Protein AF-A0A7X5R6T4-F1 (afdb_monomer_lite)

Radius of gyration: 23.99 Å; chains: 1; bounding box: 65×30×54 Å

pLDDT: mean 89.31, std 14.09, range [37.09, 98.62]

Secondary structure (DSSP, 8-state):
-PPPPPPPPHHHHHHHHHTTHHHHHHHHHHT--HHHHHHHHHHHHHHHHHHHHH-GGGGGS-HHHHHHHHHHHHHHHHHHHHHTSPPP--TTSBPTTSSS-BGGGG--GGGGGG-TTTGGGG--

Sequence (124 aa):
MGSVLKPLSPAEKNLAEKNYYIVERFLLKKRLSFDEWFDVVIFRYLLTVQRWFKEPKLYKYEFSTIAWQAMRSAVGNEIRKQERRIKTVSLDEAIPNTEGLLLGDTITENNLNYIPYIQEAVQK

Structure (mmCIF, N/CA/C/O backbone):
data_AF-A0A7X5R6T4-F1
#
_entry.id   AF-A0A7X5R6T4-F1
#
loop_
_atom_site.group_PDB
_atom_site.id
_atom_site.type_symbol
_atom_site.label_atom_id
_atom_site.label_alt_id
_atom_site.label_comp_id
_atom_site.label_asym_id
_atom_site.label_entity_id
_atom_site.label_seq_id
_atom_site.pdbx_PDB_ins_code
_atom_site.Cartn_x
_atom_site.Cartn_y
_atom_site.Cartn_z
_atom_site.occupancy
_atom_site.B_iso_or_equiv
_atom_site.auth_seq_id
_atom_site.auth_comp_id
_atom_site.auth_asym_id
_atom_site.auth_atom_id
_atom_site.pdbx_PDB_model_num
ATOM 1 N N . MET A 1 1 ? -7.115 10.848 -9.864 1.00 37.09 1 MET A N 1
ATOM 2 C CA . MET A 1 1 ? -7.820 9.663 -10.400 1.00 37.09 1 MET A CA 1
ATOM 3 C C . MET A 1 1 ? -7.106 8.411 -9.918 1.00 37.09 1 MET A C 1
ATOM 5 O O . MET A 1 1 ? -5.903 8.306 -10.123 1.00 37.09 1 MET A O 1
ATOM 9 N N . GLY A 1 2 ? -7.797 7.519 -9.204 1.00 57.72 2 GLY A N 1
ATOM 10 C CA . GLY A 1 2 ? -7.210 6.258 -8.747 1.00 57.72 2 GLY A CA 1
ATOM 11 C C . GLY A 1 2 ? -6.937 5.351 -9.942 1.00 57.72 2 GLY A C 1
ATOM 12 O O . GLY A 1 2 ? -7.859 5.004 -10.671 1.00 57.72 2 GLY A O 1
ATOM 13 N N . SER A 1 3 ? -5.674 5.002 -10.182 1.00 70.06 3 SER A N 1
ATOM 14 C CA . SER A 1 3 ? -5.327 3.988 -11.175 1.00 70.06 3 SER A CA 1
ATOM 15 C C . SER A 1 3 ? -5.887 2.643 -10.714 1.00 70.06 3 SER A C 1
ATOM 17 O O . SER A 1 3 ? -5.502 2.164 -9.647 1.00 70.06 3 SER A O 1
ATOM 19 N N . VAL A 1 4 ? -6.778 2.046 -11.502 1.00 86.56 4 VAL A N 1
ATOM 20 C CA . VAL A 1 4 ? -7.293 0.693 -11.257 1.00 86.56 4 VAL A CA 1
ATOM 21 C C . VAL A 1 4 ? -6.193 -0.319 -11.576 1.00 86.56 4 VAL A C 1
ATOM 23 O O . VAL A 1 4 ? -5.543 -0.213 -12.622 1.00 86.56 4 VAL A O 1
ATOM 26 N N . LEU A 1 5 ? -5.974 -1.279 -10.675 1.00 91.38 5 LEU A N 1
ATOM 27 C CA . LEU A 1 5 ? -5.016 -2.360 -10.883 1.00 91.38 5 LEU A CA 1
ATOM 28 C C . LEU A 1 5 ? -5.521 -3.264 -12.012 1.00 91.38 5 LEU A C 1
ATOM 30 O O . LEU A 1 5 ? -6.634 -3.781 -11.952 1.00 91.38 5 LEU A O 1
ATOM 34 N N . LYS A 1 6 ? -4.704 -3.436 -13.051 1.00 94.62 6 LYS A N 1
ATOM 35 C CA . LYS A 1 6 ? -4.981 -4.367 -14.159 1.00 94.62 6 LYS A CA 1
ATOM 36 C C . LYS A 1 6 ? -4.199 -5.672 -13.963 1.00 94.62 6 LYS A C 1
ATOM 38 O O . LYS A 1 6 ? -3.205 -5.642 -13.236 1.00 94.62 6 LYS A O 1
ATOM 43 N N . PRO A 1 7 ? -4.571 -6.786 -14.618 1.00 96.75 7 PRO A N 1
ATOM 44 C CA . PRO A 1 7 ? -3.729 -7.980 -14.643 1.00 96.75 7 PRO A CA 1
ATOM 45 C C . PRO A 1 7 ? -2.298 -7.642 -15.082 1.00 96.75 7 PRO A C 1
ATOM 47 O O . PRO A 1 7 ? -2.108 -6.888 -16.037 1.00 96.75 7 PRO A O 1
ATOM 50 N N . LEU A 1 8 ? -1.301 -8.167 -14.366 1.00 97.31 8 LEU A N 1
ATOM 51 C CA . LEU A 1 8 ? 0.107 -7.924 -14.682 1.00 97.31 8 LEU A CA 1
ATOM 52 C C . LEU A 1 8 ? 0.528 -8.693 -15.940 1.00 97.31 8 LEU A C 1
ATOM 54 O O . LEU A 1 8 ? 0.246 -9.887 -16.077 1.00 97.31 8 LEU A O 1
ATOM 58 N N . SER A 1 9 ? 1.265 -8.019 -16.818 1.00 97.81 9 SER A N 1
ATOM 59 C CA . SER A 1 9 ? 2.014 -8.642 -17.911 1.00 97.81 9 SER A CA 1
ATOM 60 C C . SER A 1 9 ? 3.138 -9.547 -17.374 1.00 97.81 9 SER A C 1
ATOM 62 O O . SER A 1 9 ? 3.546 -9.405 -16.219 1.00 97.81 9 SER A O 1
ATOM 64 N N . PRO A 1 10 ? 3.697 -10.464 -18.187 1.00 98.38 10 PRO A N 1
ATOM 65 C CA . PRO A 1 10 ? 4.779 -11.346 -17.739 1.00 98.38 10 PRO A CA 1
ATOM 66 C C . PRO A 1 10 ? 6.005 -10.600 -17.186 1.00 98.38 10 PRO A C 1
ATOM 68 O O . PRO A 1 10 ? 6.565 -11.001 -16.167 1.00 98.38 10 PRO A O 1
ATOM 71 N N . ALA A 1 11 ? 6.390 -9.482 -17.809 1.00 97.81 11 ALA A N 1
ATOM 72 C CA . ALA A 1 11 ? 7.510 -8.663 -17.344 1.00 97.81 11 ALA A CA 1
ATOM 73 C C . ALA A 1 11 ? 7.207 -7.981 -15.998 1.00 97.81 11 ALA A C 1
ATOM 75 O O . ALA A 1 11 ? 8.056 -7.959 -15.105 1.00 97.81 11 ALA A O 1
ATOM 76 N N . GLU A 1 12 ? 5.983 -7.476 -15.824 1.00 98.31 12 GLU A N 1
ATOM 77 C CA . GLU A 1 12 ? 5.530 -6.896 -14.558 1.00 98.31 12 GLU A CA 1
ATOM 78 C C . GLU A 1 12 ? 5.484 -7.945 -13.440 1.00 98.31 12 GLU A C 1
ATOM 80 O O . GLU A 1 12 ? 5.942 -7.662 -12.335 1.00 98.31 12 GLU A O 1
ATOM 85 N N . LYS A 1 13 ? 5.001 -9.164 -13.724 1.00 98.44 13 LYS A N 1
ATOM 86 C CA . LYS A 1 13 ? 5.020 -10.282 -12.765 1.00 98.44 13 LYS A CA 1
ATOM 87 C C . LYS A 1 13 ? 6.440 -10.609 -12.320 1.00 98.44 13 LYS A C 1
ATOM 89 O O . LYS A 1 13 ? 6.697 -10.681 -11.125 1.00 98.44 13 LYS A O 1
ATOM 94 N N . ASN A 1 14 ? 7.376 -10.709 -13.264 1.00 98.44 14 ASN A N 1
ATOM 95 C CA . ASN A 1 14 ? 8.771 -11.001 -12.946 1.00 98.44 14 ASN A CA 1
ATOM 96 C C . ASN A 1 14 ? 9.401 -9.928 -12.044 1.00 98.44 14 ASN A C 1
ATOM 98 O O . ASN A 1 14 ? 10.107 -10.258 -11.092 1.00 98.44 14 ASN A O 1
ATOM 102 N N . LEU A 1 15 ? 9.133 -8.644 -12.318 1.00 98.06 15 LEU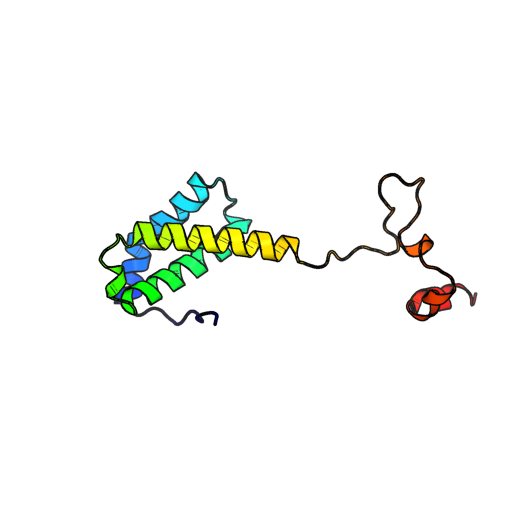 A N 1
ATOM 103 C CA . LEU A 1 15 ? 9.605 -7.554 -11.461 1.00 98.06 15 LEU A CA 1
ATOM 104 C C . LEU A 1 15 ? 8.979 -7.639 -10.063 1.00 98.06 15 LEU A C 1
ATOM 106 O O . LEU A 1 15 ? 9.696 -7.470 -9.075 1.00 98.06 15 LEU A O 1
ATOM 110 N N . ALA A 1 16 ? 7.671 -7.900 -9.994 1.00 98.19 16 ALA A N 1
ATOM 111 C CA . ALA A 1 16 ? 6.926 -8.013 -8.747 1.00 98.19 16 ALA A CA 1
ATOM 112 C C . ALA A 1 16 ? 7.454 -9.158 -7.869 1.00 98.19 16 ALA A C 1
ATOM 114 O O . ALA A 1 16 ? 7.760 -8.952 -6.702 1.00 98.19 16 ALA A O 1
ATOM 115 N N . GLU A 1 17 ? 7.635 -10.349 -8.435 1.00 98.19 17 GLU A N 1
ATOM 116 C CA . GLU A 1 17 ? 8.146 -11.517 -7.709 1.00 98.19 17 GLU A CA 1
ATOM 117 C C . GLU A 1 17 ? 9.568 -11.273 -7.189 1.00 98.19 17 GLU A C 1
ATOM 119 O O . GLU A 1 17 ? 9.838 -11.449 -6.001 1.00 98.19 17 GLU A O 1
ATOM 124 N N . LYS A 1 18 ? 10.469 -10.760 -8.041 1.00 98.12 18 LYS A N 1
ATOM 125 C CA . LYS A 1 18 ? 11.861 -10.464 -7.655 1.00 98.12 18 LYS A CA 1
ATOM 126 C C . LYS A 1 18 ? 11.983 -9.433 -6.538 1.00 98.12 18 LYS A C 1
ATOM 128 O O . LYS A 1 18 ? 12.944 -9.467 -5.776 1.00 98.12 18 LYS A O 1
ATOM 133 N N . ASN A 1 19 ? 11.043 -8.494 -6.457 1.00 98.06 19 ASN A N 1
ATOM 134 C CA . ASN A 1 19 ? 11.082 -7.391 -5.500 1.00 98.06 19 ASN A CA 1
ATOM 135 C C . ASN A 1 19 ? 10.045 -7.544 -4.378 1.00 98.06 19 ASN A C 1
ATOM 137 O O . ASN A 1 19 ? 9.814 -6.585 -3.639 1.00 98.06 19 ASN A O 1
ATOM 141 N N . TYR A 1 20 ? 9.403 -8.708 -4.248 1.00 97.94 20 TYR A N 1
ATOM 142 C CA . TYR A 1 20 ? 8.343 -8.924 -3.263 1.00 97.94 20 TYR A CA 1
ATOM 143 C C . TYR A 1 20 ? 8.845 -8.757 -1.822 1.00 97.94 20 TYR A C 1
ATOM 145 O O . TYR A 1 20 ? 8.154 -8.171 -0.990 1.00 97.94 20 TYR A O 1
ATOM 153 N N . TYR A 1 21 ? 10.103 -9.132 -1.559 1.00 97.94 21 TYR A N 1
ATOM 154 C CA . TYR A 1 21 ? 10.773 -8.979 -0.259 1.00 97.94 21 TYR A CA 1
ATOM 155 C C . TYR A 1 21 ? 10.701 -7.550 0.318 1.00 97.94 21 TYR A C 1
ATOM 157 O O . TYR A 1 21 ? 10.851 -7.335 1.523 1.00 97.94 21 TYR A O 1
ATOM 165 N N . ILE A 1 22 ? 10.499 -6.538 -0.534 1.00 98.19 22 ILE A N 1
ATOM 166 C CA . ILE A 1 22 ? 10.376 -5.137 -0.126 1.00 98.19 22 ILE A CA 1
ATOM 167 C C . ILE A 1 22 ? 9.095 -4.916 0.687 1.00 98.19 22 ILE A C 1
ATOM 169 O O . ILE A 1 22 ? 9.121 -4.119 1.624 1.00 98.19 22 ILE A O 1
ATOM 173 N N . VAL A 1 23 ? 8.007 -5.626 0.373 1.00 98.50 23 VAL A N 1
ATOM 174 C CA . VAL A 1 23 ? 6.727 -5.556 1.098 1.00 98.50 23 VAL A CA 1
ATOM 175 C C . VAL A 1 23 ? 6.901 -6.071 2.525 1.00 98.50 23 VAL A C 1
ATOM 177 O O . VAL A 1 23 ? 6.599 -5.357 3.482 1.00 98.50 23 VAL A O 1
ATOM 180 N N . GLU A 1 24 ? 7.483 -7.260 2.678 1.00 97.38 24 GLU A N 1
ATOM 181 C CA . GLU A 1 24 ? 7.743 -7.878 3.985 1.00 97.38 24 GLU A CA 1
ATOM 182 C C . GLU A 1 24 ? 8.683 -7.013 4.831 1.00 97.38 24 GLU A C 1
ATOM 184 O O . GLU A 1 24 ? 8.385 -6.671 5.979 1.00 97.38 24 GLU A O 1
ATOM 189 N N . ARG A 1 25 ? 9.796 -6.559 4.235 1.00 98.25 25 ARG A N 1
ATOM 190 C CA . ARG A 1 25 ? 10.734 -5.649 4.905 1.00 98.25 25 ARG A CA 1
ATOM 191 C C . ARG A 1 25 ? 10.083 -4.333 5.308 1.00 98.25 25 ARG A C 1
ATOM 193 O O . ARG A 1 25 ? 10.458 -3.774 6.340 1.00 98.25 25 ARG A O 1
ATOM 200 N N . PHE A 1 26 ? 9.166 -3.809 4.498 1.00 98.56 26 PHE A N 1
ATOM 201 C CA . PHE A 1 26 ? 8.455 -2.573 4.7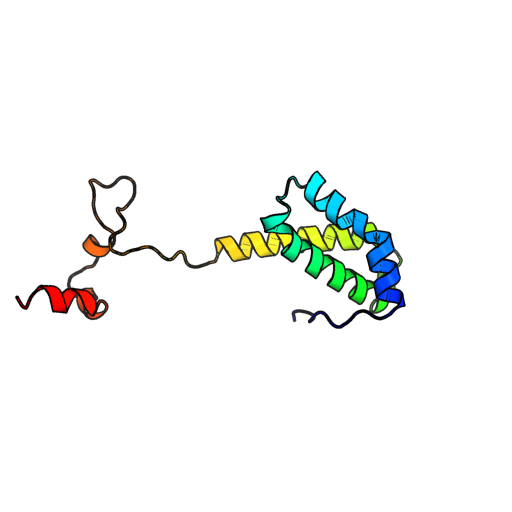94 1.00 98.56 26 PHE A CA 1
ATOM 202 C C . PHE A 1 26 ? 7.556 -2.735 6.018 1.00 98.56 26 PHE A C 1
ATOM 204 O O . PHE A 1 26 ? 7.688 -1.945 6.955 1.00 98.56 26 PHE A O 1
ATOM 211 N N . LEU A 1 27 ? 6.709 -3.771 6.041 1.00 98.44 27 LEU A N 1
ATOM 212 C CA . LEU A 1 27 ? 5.823 -4.069 7.171 1.00 98.44 27 LEU A CA 1
ATOM 213 C C . LEU A 1 27 ? 6.626 -4.258 8.463 1.00 98.44 27 LEU A C 1
ATOM 215 O O . LEU A 1 27 ? 6.361 -3.577 9.455 1.00 98.44 27 LEU A O 1
ATOM 219 N N . LEU A 1 28 ? 7.695 -5.062 8.413 1.00 98.12 28 LEU A N 1
ATOM 220 C CA . LEU A 1 28 ? 8.581 -5.302 9.554 1.00 98.12 28 LEU A CA 1
ATOM 221 C C . LEU A 1 28 ? 9.224 -4.006 10.071 1.00 98.12 28 LEU A C 1
ATOM 223 O O . LEU A 1 28 ? 9.166 -3.699 11.261 1.00 98.12 28 LEU A O 1
ATOM 227 N N . LYS A 1 29 ? 9.827 -3.204 9.182 1.00 98.06 29 LYS A N 1
ATOM 228 C CA . LYS A 1 29 ? 10.493 -1.946 9.569 1.00 98.06 29 LYS A CA 1
ATOM 229 C C . LYS A 1 29 ? 9.516 -0.897 10.088 1.00 98.06 29 LYS A C 1
ATOM 231 O O . LYS A 1 29 ? 9.921 -0.048 10.880 1.00 98.06 29 LYS A O 1
ATOM 236 N N . LYS A 1 30 ? 8.266 -0.921 9.627 1.00 97.56 30 LYS A N 1
ATOM 237 C CA . LYS A 1 30 ? 7.207 -0.021 10.086 1.00 97.56 30 LYS A CA 1
ATOM 238 C C . LYS A 1 30 ? 6.427 -0.557 11.284 1.00 97.56 30 LYS A C 1
ATOM 240 O O . LYS A 1 30 ? 5.610 0.192 11.804 1.00 97.56 30 LYS A O 1
ATOM 245 N N . ARG A 1 31 ? 6.731 -1.777 11.750 1.00 97.69 31 ARG A N 1
ATOM 246 C CA . ARG A 1 31 ? 6.020 -2.465 12.841 1.00 97.69 31 ARG A CA 1
ATOM 247 C C . ARG A 1 31 ? 4.511 -2.525 12.584 1.00 97.69 31 ARG A C 1
ATOM 249 O O . ARG A 1 31 ? 3.715 -2.316 13.490 1.00 97.69 31 ARG A O 1
ATOM 256 N N . LEU A 1 32 ? 4.139 -2.752 11.327 1.00 97.62 32 LEU A N 1
ATOM 257 C CA . LEU A 1 32 ? 2.748 -2.874 10.909 1.00 97.62 32 LEU A CA 1
ATOM 258 C C . LEU A 1 32 ? 2.337 -4.343 10.972 1.00 97.62 32 LEU A C 1
ATOM 260 O O . LEU A 1 32 ? 3.075 -5.201 10.483 1.00 97.62 32 LEU A O 1
ATOM 264 N N . SER A 1 33 ? 1.171 -4.615 11.561 1.00 96.94 33 SER A N 1
ATOM 265 C CA . SER A 1 33 ? 0.582 -5.956 11.556 1.00 96.94 33 SER A CA 1
ATOM 266 C C . SER A 1 33 ? 0.341 -6.412 10.119 1.00 96.94 33 SER A C 1
ATOM 268 O O . SER A 1 33 ? -0.179 -5.645 9.305 1.00 96.94 33 SER A O 1
ATOM 270 N N . PHE A 1 34 ? 0.718 -7.652 9.808 1.00 95.56 34 PHE A N 1
ATOM 271 C CA . PHE A 1 34 ? 0.491 -8.225 8.486 1.00 95.56 34 PHE A CA 1
ATOM 272 C C . PHE A 1 34 ? -1.008 -8.272 8.170 1.00 95.56 34 PHE A C 1
ATOM 274 O O . PHE A 1 34 ? -1.425 -7.734 7.149 1.00 95.56 34 PHE A O 1
ATOM 281 N N . ASP A 1 35 ? -1.815 -8.799 9.091 1.00 96.50 35 ASP A N 1
ATOM 282 C CA . ASP A 1 35 ? -3.256 -9.005 8.897 1.00 96.50 35 ASP A CA 1
ATOM 283 C C . ASP A 1 35 ? -4.024 -7.701 8.645 1.00 96.50 35 ASP A C 1
ATOM 285 O O . ASP A 1 35 ? -5.021 -7.683 7.932 1.00 96.50 35 ASP A O 1
ATOM 289 N N . GLU A 1 36 ? -3.550 -6.589 9.209 1.00 95.88 36 GLU A N 1
ATOM 290 C CA . GLU A 1 36 ? -4.218 -5.292 9.086 1.00 95.88 36 GLU A CA 1
ATOM 291 C C . GLU A 1 36 ? -3.717 -4.482 7.879 1.00 95.88 36 GLU A C 1
ATOM 293 O O . GLU A 1 36 ? -4.487 -3.768 7.233 1.00 95.88 36 GLU A O 1
ATOM 298 N N . TRP A 1 37 ? -2.420 -4.566 7.562 1.00 98.25 37 TRP A N 1
ATOM 299 C CA . TRP A 1 37 ? -1.777 -3.635 6.628 1.00 98.25 37 TRP A CA 1
ATOM 300 C C . TRP A 1 37 ? -1.347 -4.254 5.306 1.00 98.25 37 TRP A C 1
ATOM 302 O O . TRP A 1 37 ? -1.015 -3.501 4.383 1.00 98.25 37 TRP A O 1
ATOM 312 N N . PHE A 1 38 ? -1.340 -5.584 5.182 1.00 98.19 38 PHE A N 1
ATOM 313 C CA . PHE A 1 38 ? -0.848 -6.248 3.980 1.00 98.19 38 PHE A CA 1
ATOM 314 C C . PHE A 1 38 ? -1.585 -5.775 2.728 1.00 98.19 38 PHE A C 1
ATOM 316 O O . PHE A 1 38 ? -0.931 -5.300 1.802 1.00 98.19 38 PHE A O 1
ATOM 323 N N . ASP A 1 39 ? -2.919 -5.776 2.732 1.00 98.00 39 ASP A N 1
ATOM 324 C CA . ASP A 1 39 ? -3.736 -5.368 1.582 1.00 98.00 39 ASP A CA 1
ATOM 325 C C . ASP A 1 39 ? -3.433 -3.934 1.124 1.00 98.00 39 ASP A C 1
ATOM 327 O O . ASP A 1 39 ? -3.190 -3.663 -0.057 1.00 98.00 39 ASP A O 1
ATOM 331 N N . VAL A 1 40 ? -3.360 -2.996 2.070 1.00 97.69 40 VAL A N 1
ATOM 332 C CA . VAL A 1 40 ? -3.061 -1.582 1.791 1.00 97.69 40 VAL A CA 1
ATOM 333 C C . VAL A 1 40 ? -1.709 -1.437 1.087 1.00 97.69 40 VAL A C 1
ATOM 335 O O . VAL A 1 40 ? -1.554 -0.646 0.146 1.00 97.69 40 VAL A O 1
ATOM 338 N N . VAL A 1 41 ? -0.720 -2.202 1.546 1.00 98.19 41 VAL A N 1
ATOM 339 C CA . VAL A 1 41 ? 0.661 -2.141 1.075 1.00 98.19 41 VAL A CA 1
ATOM 340 C C . VAL A 1 41 ? 0.827 -2.895 -0.249 1.00 98.19 41 VAL A C 1
ATOM 342 O O . VAL A 1 41 ? 1.394 -2.329 -1.190 1.00 98.19 41 VAL A O 1
ATOM 345 N N . ILE A 1 42 ? 0.293 -4.114 -0.373 1.00 98.31 42 ILE A N 1
ATOM 346 C CA . ILE A 1 42 ? 0.453 -4.965 -1.559 1.00 98.31 42 ILE A CA 1
ATOM 347 C C . ILE A 1 42 ? -0.247 -4.368 -2.780 1.00 98.31 42 ILE A C 1
ATOM 349 O O . ILE A 1 42 ? 0.351 -4.301 -3.854 1.00 98.31 42 ILE A O 1
ATOM 353 N N . PHE A 1 43 ? -1.455 -3.810 -2.638 1.00 97.88 43 PHE A N 1
ATOM 354 C CA . PHE A 1 43 ? -2.121 -3.161 -3.771 1.00 97.88 43 PHE A CA 1
ATOM 355 C C . PHE A 1 43 ? -1.352 -1.934 -4.251 1.00 97.88 43 PHE A C 1
ATOM 357 O O . PHE A 1 43 ? -1.210 -1.707 -5.456 1.00 97.88 43 PHE A O 1
ATOM 364 N N . ARG A 1 44 ? -0.790 -1.149 -3.325 1.00 98.12 44 ARG A N 1
ATOM 365 C CA . ARG A 1 44 ? 0.055 -0.014 -3.702 1.00 98.12 44 ARG A CA 1
ATOM 366 C C . ARG A 1 44 ? 1.343 -0.466 -4.387 1.00 98.12 44 ARG A C 1
ATOM 368 O O . ARG A 1 44 ? 1.763 0.176 -5.354 1.00 98.12 44 ARG A O 1
ATOM 375 N N . TYR A 1 45 ? 1.962 -1.535 -3.900 1.00 98.56 45 TYR A N 1
ATOM 376 C CA . TYR A 1 45 ? 3.150 -2.133 -4.497 1.00 98.56 45 TYR A CA 1
ATOM 377 C C . TYR A 1 45 ? 2.891 -2.567 -5.947 1.00 98.56 45 TYR A C 1
ATOM 379 O O . TYR A 1 45 ? 3.594 -2.118 -6.852 1.00 98.56 45 TYR A O 1
ATOM 387 N N . LEU A 1 46 ? 1.822 -3.329 -6.197 1.00 98.44 46 LEU A N 1
ATOM 388 C CA . LEU A 1 46 ? 1.461 -3.804 -7.539 1.00 98.44 46 LEU A CA 1
ATOM 389 C C . LEU A 1 46 ? 1.113 -2.649 -8.491 1.00 98.44 46 LEU A C 1
ATOM 391 O O . LEU A 1 46 ? 1.531 -2.640 -9.649 1.00 98.44 46 LEU A O 1
ATOM 395 N N . LEU A 1 47 ? 0.427 -1.612 -8.002 1.00 98.00 47 LEU A N 1
ATOM 396 C CA . LEU A 1 47 ? 0.222 -0.382 -8.776 1.00 98.00 47 LEU A CA 1
ATOM 397 C C . LEU A 1 47 ? 1.545 0.317 -9.120 1.00 98.00 47 LEU A C 1
ATOM 399 O O . LEU A 1 47 ? 1.673 0.902 -10.195 1.00 98.00 47 LEU A O 1
ATOM 403 N N . THR A 1 48 ? 2.535 0.256 -8.228 1.00 98.06 48 THR A N 1
ATOM 404 C CA . THR A 1 48 ? 3.866 0.829 -8.468 1.00 98.06 48 THR A CA 1
ATOM 405 C C . THR A 1 48 ? 4.648 0.029 -9.503 1.00 98.06 48 THR A C 1
ATOM 407 O O . THR A 1 48 ? 5.302 0.641 -10.343 1.00 98.06 48 THR A O 1
ATOM 410 N N . VAL A 1 49 ? 4.513 -1.303 -9.519 1.00 98.25 49 VAL A N 1
ATOM 411 C CA . VAL A 1 49 ? 5.031 -2.163 -10.598 1.00 98.25 49 VAL A CA 1
ATOM 412 C C . VAL A 1 49 ? 4.470 -1.708 -11.945 1.00 98.25 49 VAL A C 1
ATOM 414 O O . VAL A 1 49 ? 5.236 -1.382 -12.843 1.00 98.25 49 VAL A O 1
ATOM 417 N N . GLN A 1 50 ? 3.148 -1.574 -12.080 1.00 97.75 50 GLN A N 1
ATOM 418 C CA . GLN A 1 50 ? 2.558 -1.121 -13.348 1.00 97.75 50 GLN A CA 1
ATOM 419 C C . GLN A 1 50 ? 2.991 0.293 -13.735 1.00 97.75 50 GLN A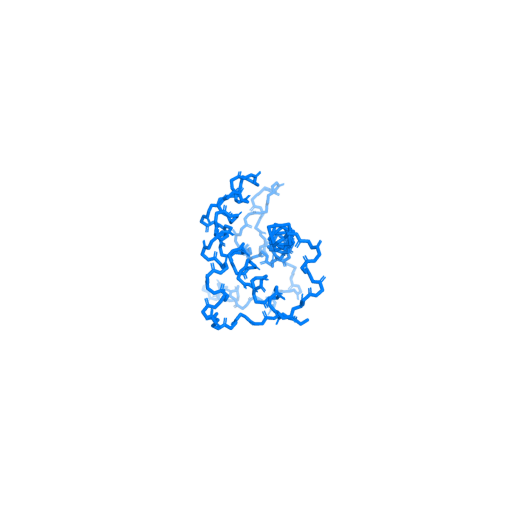 C 1
ATOM 421 O O . GLN A 1 50 ? 3.184 0.606 -14.908 1.00 97.75 50 GLN A O 1
ATOM 426 N N . ARG A 1 51 ? 3.119 1.182 -12.748 1.00 97.12 51 ARG A N 1
ATOM 427 C CA . ARG A 1 51 ? 3.561 2.558 -12.973 1.00 97.12 51 ARG A CA 1
ATOM 428 C C . ARG A 1 51 ? 5.007 2.615 -13.458 1.00 97.12 51 ARG A C 1
ATOM 430 O O . ARG A 1 51 ? 5.306 3.425 -14.329 1.00 97.12 51 ARG A O 1
ATOM 437 N N . TRP A 1 52 ? 5.873 1.759 -12.923 1.00 97.81 52 TRP A N 1
ATOM 438 C CA . TRP A 1 52 ? 7.277 1.667 -13.309 1.00 97.81 52 TRP A CA 1
ATOM 439 C C . TRP A 1 52 ? 7.425 1.437 -14.817 1.00 97.81 52 TRP A C 1
ATOM 441 O O . TRP A 1 52 ? 8.096 2.219 -15.479 1.00 97.81 52 TRP A O 1
ATOM 451 N N . PHE A 1 53 ? 6.701 0.466 -15.382 1.00 96.69 53 PHE A N 1
ATOM 452 C CA . PHE A 1 53 ? 6.742 0.187 -16.824 1.00 96.69 53 PHE A CA 1
ATOM 453 C C . PHE A 1 53 ? 6.074 1.270 -17.687 1.00 96.69 53 PHE A C 1
ATOM 455 O O . PHE A 1 53 ? 6.459 1.463 -18.838 1.00 96.69 53 PHE A O 1
ATOM 462 N N . LYS A 1 54 ? 5.084 1.994 -17.150 1.00 95.81 54 LYS A N 1
ATOM 463 C CA . LYS A 1 54 ? 4.378 3.072 -17.870 1.00 95.81 54 LYS A CA 1
ATOM 464 C C . LYS A 1 54 ? 5.144 4.393 -17.901 1.00 95.81 54 LYS A C 1
ATOM 466 O O . LYS A 1 54 ? 4.904 5.210 -18.785 1.00 95.81 54 LYS A O 1
ATOM 471 N N . GLU A 1 55 ? 6.024 4.638 -16.934 1.00 96.50 55 GLU A N 1
ATOM 472 C CA . GLU A 1 55 ? 6.725 5.914 -16.772 1.00 96.50 55 GLU A CA 1
ATOM 473 C C . GLU A 1 55 ? 8.255 5.722 -16.783 1.00 96.50 55 GLU A C 1
ATOM 475 O O . GLU A 1 55 ? 8.879 5.764 -15.721 1.00 96.50 55 GLU A O 1
ATOM 480 N N . PRO A 1 56 ? 8.905 5.623 -17.963 1.00 95.56 56 PRO A N 1
ATOM 481 C CA . PRO A 1 56 ? 10.360 5.428 -18.064 1.00 95.56 56 PRO A CA 1
ATOM 482 C C . PRO A 1 56 ? 11.202 6.487 -17.335 1.00 95.56 56 PRO A C 1
ATOM 484 O O . PRO A 1 56 ? 12.304 6.211 -16.871 1.00 95.56 56 PRO A O 1
ATOM 487 N N . LYS A 1 57 ? 10.666 7.703 -17.147 1.00 96.81 57 LYS A N 1
ATOM 488 C CA . LYS A 1 57 ? 11.293 8.776 -16.349 1.00 96.81 57 LYS A CA 1
ATOM 489 C C . LYS A 1 57 ? 11.600 8.382 -14.896 1.00 96.81 57 LYS A C 1
ATOM 491 O O . LYS A 1 57 ? 12.346 9.091 -14.222 1.00 96.81 57 LYS A O 1
ATOM 496 N N . LEU A 1 58 ? 10.984 7.312 -14.391 1.00 96.12 58 LEU A N 1
ATOM 497 C CA . LEU A 1 58 ? 11.202 6.790 -13.046 1.00 96.12 58 LEU A CA 1
ATOM 498 C C . LEU A 1 58 ? 12.502 5.988 -12.925 1.00 96.12 58 LEU A C 1
ATOM 500 O O . LEU A 1 58 ? 13.002 5.855 -11.814 1.00 96.12 58 LEU A O 1
ATOM 504 N N . TYR A 1 59 ? 13.088 5.536 -14.039 1.00 96.62 59 TYR A N 1
ATOM 505 C CA . TYR A 1 59 ? 14.270 4.662 -14.045 1.00 96.62 59 TYR A CA 1
ATOM 506 C C . TYR A 1 59 ? 15.544 5.329 -13.516 1.00 96.62 59 TYR A C 1
ATOM 508 O O . TYR A 1 59 ? 16.523 4.651 -13.228 1.00 96.62 59 TYR A O 1
ATOM 516 N N . LYS A 1 60 ? 15.518 6.652 -13.323 1.00 97.38 60 LYS A N 1
ATOM 517 C CA . LYS A 1 60 ? 16.573 7.395 -12.620 1.00 97.38 60 LYS A CA 1
ATOM 518 C C . LYS A 1 60 ? 16.640 7.111 -11.112 1.00 97.38 60 LYS A C 1
ATOM 520 O O . LYS A 1 60 ? 17.577 7.557 -10.461 1.00 97.38 60 LYS A O 1
ATOM 525 N N . TYR A 1 61 ? 15.642 6.432 -10.550 1.00 97.25 61 TYR A N 1
ATOM 526 C CA . TYR A 1 61 ? 15.623 5.978 -9.161 1.00 97.25 61 TYR A CA 1
ATOM 527 C C . TYR A 1 61 ? 15.554 4.459 -9.126 1.00 97.25 61 TYR A C 1
ATOM 529 O O . TYR A 1 61 ? 14.964 3.858 -10.015 1.00 97.25 61 TYR A O 1
ATOM 537 N N . GLU A 1 62 ? 16.056 3.827 -8.071 1.00 97.25 62 GLU A N 1
ATOM 538 C CA . GLU A 1 62 ? 15.807 2.400 -7.885 1.00 97.25 62 GLU A CA 1
ATOM 539 C C . GLU A 1 62 ? 14.314 2.121 -7.672 1.00 97.25 62 GLU A C 1
ATOM 541 O O . GLU A 1 62 ? 13.633 2.829 -6.920 1.00 97.25 62 GLU A O 1
ATOM 546 N N . PHE A 1 63 ? 13.813 1.035 -8.270 1.00 97.94 63 PHE A N 1
ATOM 547 C CA . PHE A 1 63 ? 12.429 0.589 -8.084 1.00 97.94 63 PHE A CA 1
ATOM 548 C C . PHE A 1 63 ? 12.065 0.456 -6.597 1.00 97.94 63 PHE A C 1
ATOM 550 O O . PHE A 1 63 ? 10.987 0.881 -6.175 1.00 97.94 63 PHE A O 1
ATOM 557 N N . SER A 1 64 ? 12.997 -0.061 -5.792 1.00 97.50 64 SER A N 1
ATOM 558 C CA . SER A 1 64 ? 12.863 -0.226 -4.343 1.00 97.50 64 SER A CA 1
ATOM 559 C C . SER A 1 64 ? 12.501 1.077 -3.627 1.00 97.50 64 SER A C 1
ATOM 561 O O . SER A 1 64 ? 11.597 1.103 -2.790 1.00 97.50 64 SER A O 1
ATOM 563 N N . THR A 1 65 ? 13.150 2.177 -4.011 1.00 97.94 65 T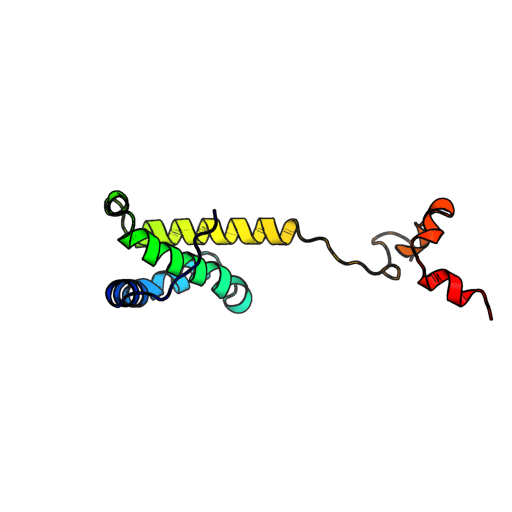HR A N 1
ATOM 564 C CA . THR A 1 65 ? 12.935 3.511 -3.448 1.00 97.94 65 THR A CA 1
ATOM 565 C C . THR A 1 65 ? 11.529 4.010 -3.766 1.00 97.94 65 THR A C 1
ATOM 567 O O . THR A 1 65 ? 10.824 4.519 -2.889 1.00 97.94 65 THR A O 1
ATOM 570 N N . ILE A 1 66 ? 11.084 3.815 -5.008 1.00 98.12 66 ILE A N 1
ATOM 571 C CA . ILE A 1 66 ? 9.752 4.238 -5.448 1.00 98.12 66 ILE A CA 1
ATOM 572 C C . ILE A 1 66 ? 8.668 3.411 -4.758 1.00 98.12 66 ILE A C 1
ATOM 574 O O . ILE A 1 66 ? 7.717 3.984 -4.223 1.00 98.12 66 ILE A O 1
ATOM 578 N N . ALA A 1 67 ? 8.824 2.086 -4.724 1.00 98.31 67 ALA A N 1
ATOM 579 C CA . ALA A 1 67 ? 7.901 1.180 -4.051 1.00 98.31 67 ALA A CA 1
ATOM 580 C C . ALA A 1 67 ? 7.782 1.515 -2.560 1.00 98.31 67 ALA A C 1
ATOM 582 O O . ALA A 1 67 ? 6.673 1.661 -2.046 1.00 98.31 67 ALA A O 1
ATOM 583 N N . TRP A 1 68 ? 8.909 1.738 -1.876 1.00 98.62 68 TRP A N 1
ATOM 584 C CA . TRP A 1 68 ? 8.924 2.107 -0.461 1.00 98.62 68 TRP A CA 1
ATOM 585 C C . TRP A 1 68 ? 8.156 3.400 -0.184 1.00 98.62 68 TRP A C 1
ATOM 587 O O . TRP A 1 68 ? 7.343 3.469 0.743 1.00 98.62 68 TRP A O 1
ATOM 597 N N . GLN A 1 69 ? 8.401 4.439 -0.985 1.00 98.44 69 GLN A N 1
ATOM 598 C CA . GLN A 1 69 ? 7.726 5.720 -0.817 1.00 98.44 69 GLN A CA 1
ATOM 599 C C . GLN A 1 69 ? 6.233 5.614 -1.139 1.00 98.44 69 GLN A C 1
ATOM 601 O O . GLN A 1 69 ? 5.407 6.158 -0.406 1.00 98.44 69 GLN A O 1
ATOM 606 N N . ALA A 1 70 ? 5.874 4.873 -2.187 1.00 98.25 70 ALA A N 1
ATOM 607 C CA . ALA A 1 70 ? 4.489 4.640 -2.561 1.00 98.25 70 ALA A CA 1
ATOM 608 C C . ALA A 1 70 ? 3.718 3.930 -1.437 1.00 98.25 70 ALA A C 1
ATOM 610 O O . ALA A 1 70 ? 2.655 4.408 -1.034 1.00 98.25 70 ALA A O 1
ATOM 611 N N . MET A 1 71 ? 4.268 2.841 -0.887 1.00 98.62 71 MET A N 1
ATOM 612 C CA . MET A 1 71 ? 3.681 2.096 0.235 1.00 98.62 71 MET A CA 1
ATOM 613 C C . MET A 1 71 ? 3.538 2.972 1.487 1.00 98.62 71 MET A C 1
ATOM 615 O O . MET A 1 71 ? 2.474 2.989 2.102 1.00 98.62 71 MET A O 1
ATOM 619 N N . ARG A 1 72 ? 4.545 3.799 1.809 1.00 98.56 72 ARG A N 1
ATOM 620 C CA . ARG A 1 72 ? 4.455 4.792 2.896 1.00 98.56 72 ARG A CA 1
ATOM 621 C C . ARG A 1 72 ? 3.279 5.748 2.707 1.00 98.56 72 ARG A C 1
ATOM 623 O O . ARG A 1 72 ? 2.538 5.998 3.656 1.00 98.56 72 ARG A O 1
ATOM 630 N N . SER A 1 73 ? 3.094 6.275 1.499 1.00 98.06 73 SER A N 1
ATOM 631 C CA . SER A 1 73 ? 1.960 7.151 1.195 1.00 98.06 73 SER A CA 1
ATOM 632 C C . SER A 1 73 ? 0.616 6.424 1.277 1.00 98.06 73 SER A C 1
ATOM 634 O O . SER A 1 73 ? -0.362 7.032 1.702 1.00 98.06 73 SER A O 1
ATOM 636 N N . ALA A 1 74 ? 0.543 5.143 0.899 1.00 97.94 74 ALA A N 1
ATOM 637 C CA . ALA A 1 74 ? -0.684 4.355 1.034 1.00 97.94 74 ALA A CA 1
ATOM 638 C C . ALA A 1 74 ? -1.092 4.167 2.495 1.00 97.94 74 ALA A C 1
ATOM 640 O O . ALA A 1 74 ? -2.247 4.425 2.819 1.00 97.94 74 ALA A O 1
ATOM 641 N N . VAL A 1 75 ? -0.143 3.827 3.370 1.00 98.38 75 VAL A N 1
ATOM 642 C CA . VAL A 1 75 ? -0.386 3.714 4.816 1.00 98.38 75 VAL A CA 1
ATOM 643 C C . VAL A 1 75 ? -0.935 5.027 5.374 1.00 98.38 75 VAL A C 1
ATOM 645 O O . VAL A 1 75 ? -2.015 5.044 5.952 1.00 98.38 75 VAL A O 1
ATOM 648 N N . GLY A 1 76 ? -0.265 6.156 5.117 1.00 97.94 76 GLY A N 1
ATOM 649 C CA . GLY A 1 76 ? -0.745 7.461 5.590 1.00 97.94 76 GLY A CA 1
ATOM 650 C C . GLY A 1 76 ? -2.106 7.873 5.012 1.00 97.94 76 GLY A C 1
ATOM 651 O O . GLY A 1 76 ? -2.846 8.637 5.629 1.00 97.94 76 GLY A O 1
ATOM 652 N N . ASN A 1 77 ? -2.466 7.379 3.826 1.00 96.94 77 ASN A N 1
ATOM 653 C CA . ASN A 1 77 ? -3.794 7.594 3.259 1.00 96.94 77 ASN A CA 1
ATOM 654 C C . ASN A 1 77 ? -4.863 6.727 3.928 1.00 96.94 77 ASN A C 1
ATOM 656 O O . ASN A 1 77 ? -5.957 7.242 4.158 1.00 96.94 77 ASN A O 1
ATOM 660 N N . GLU A 1 78 ? -4.572 5.460 4.235 1.00 96.94 78 GLU A N 1
ATOM 661 C CA . GLU A 1 78 ? -5.532 4.597 4.931 1.00 96.94 78 GLU A CA 1
ATOM 662 C C . GLU A 1 78 ? -5.736 5.053 6.378 1.00 96.94 78 GLU A C 1
ATOM 664 O O . GLU A 1 78 ? -6.886 5.152 6.781 1.00 96.94 78 GLU A O 1
ATOM 669 N N . ILE A 1 79 ? -4.688 5.472 7.103 1.00 96.19 79 ILE A N 1
ATOM 670 C CA . ILE A 1 79 ? -4.829 6.064 8.452 1.00 96.19 79 ILE A CA 1
ATOM 671 C C . ILE A 1 79 ? -5.808 7.245 8.414 1.00 96.19 79 ILE A C 1
ATOM 673 O O . ILE A 1 79 ? -6.845 7.229 9.071 1.00 96.19 79 ILE A O 1
ATOM 677 N N . ARG A 1 80 ? -5.564 8.227 7.536 1.00 96.19 80 ARG A N 1
ATOM 678 C CA . ARG A 1 80 ? -6.462 9.386 7.381 1.00 96.19 80 ARG A CA 1
ATOM 679 C C . ARG A 1 80 ? -7.867 9.002 6.928 1.00 96.19 80 ARG A C 1
ATOM 681 O O . ARG A 1 80 ? -8.827 9.733 7.154 1.00 96.19 80 ARG A O 1
ATOM 688 N N . LYS A 1 81 ? -8.016 7.905 6.186 1.00 92.75 81 LYS A N 1
ATOM 689 C CA . LYS A 1 81 ? -9.331 7.393 5.792 1.00 92.75 81 LYS A CA 1
ATOM 690 C C . LYS A 1 81 ? -10.043 6.777 6.992 1.00 92.75 81 LYS A C 1
ATOM 692 O O . LYS A 1 81 ? -11.214 7.085 7.159 1.00 92.75 81 LYS A O 1
ATOM 697 N N . GLN A 1 82 ? -9.364 5.967 7.800 1.00 92.00 82 GLN A N 1
ATOM 698 C CA . GLN A 1 82 ? -9.896 5.382 9.032 1.00 92.00 82 GLN A CA 1
ATOM 699 C C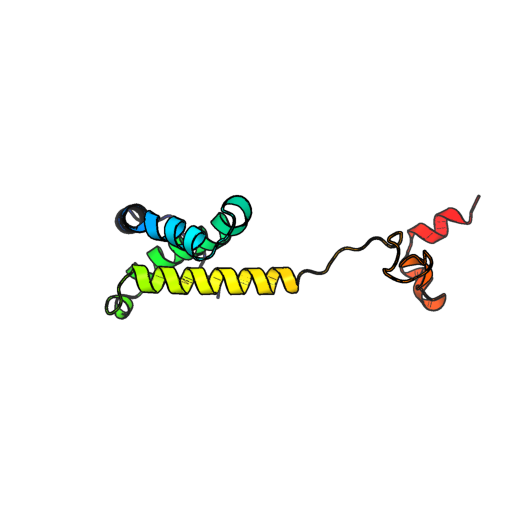 . GLN A 1 82 ? -10.320 6.472 10.028 1.00 92.00 82 GLN A C 1
ATOM 701 O O . GLN A 1 82 ? -11.439 6.419 10.520 1.00 92.00 82 GLN A O 1
ATOM 706 N N . GLU A 1 83 ? -9.502 7.509 10.227 1.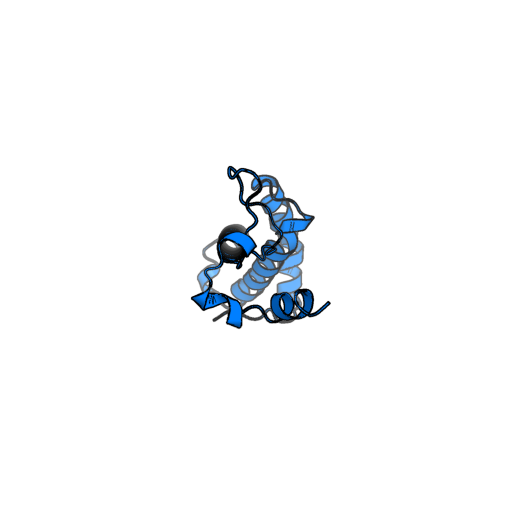00 91.12 83 GLU A N 1
ATOM 707 C CA . GLU A 1 83 ? -9.814 8.655 11.102 1.00 91.12 83 GLU A CA 1
ATOM 708 C C . GLU A 1 83 ? -11.070 9.428 10.675 1.00 91.12 83 GLU A C 1
ATOM 710 O O . GLU A 1 83 ? -11.786 9.967 11.514 1.00 91.12 83 GLU A O 1
ATOM 715 N N . ARG A 1 84 ? -11.355 9.479 9.368 1.00 90.19 84 ARG A N 1
ATOM 716 C CA . ARG A 1 84 ? -12.546 10.140 8.812 1.00 90.19 84 ARG A CA 1
ATOM 717 C C . ARG A 1 84 ? -13.776 9.237 8.745 1.00 90.19 84 ARG A C 1
ATOM 719 O O . ARG A 1 84 ? -14.832 9.718 8.337 1.00 90.19 84 ARG A O 1
ATOM 726 N N . ARG A 1 85 ? -13.667 7.939 9.059 1.00 87.31 85 ARG A N 1
ATOM 727 C CA . ARG A 1 85 ? -14.844 7.059 9.057 1.00 87.31 85 ARG A CA 1
ATOM 728 C C . ARG A 1 85 ? -15.786 7.520 10.162 1.00 87.31 85 ARG A C 1
ATOM 730 O O . ARG A 1 85 ? -15.372 7.671 11.309 1.00 87.31 85 ARG A O 1
ATOM 737 N N . ILE A 1 86 ? -17.049 7.732 9.796 1.00 84.38 86 ILE A N 1
ATOM 738 C CA . ILE A 1 86 ? -18.113 8.014 10.759 1.00 84.38 86 ILE A CA 1
ATOM 739 C C . ILE A 1 86 ? -18.157 6.833 11.726 1.00 84.38 86 ILE A C 1
ATOM 741 O O . ILE A 1 86 ? -18.287 5.684 11.298 1.00 84.38 86 ILE A O 1
ATOM 745 N N . LYS A 1 87 ? -17.991 7.115 13.017 1.00 78.62 87 LYS A N 1
ATOM 746 C CA . LYS A 1 87 ? -18.119 6.103 14.060 1.00 78.62 87 LYS A CA 1
ATOM 747 C C . LYS A 1 87 ? -19.603 5.858 14.288 1.00 78.62 87 LYS A C 1
ATOM 749 O O . LYS A 1 87 ? -20.327 6.784 14.643 1.00 78.62 87 LYS A O 1
ATOM 754 N N . THR A 1 88 ? -20.047 4.631 14.054 1.00 80.56 88 THR A N 1
ATOM 755 C CA . THR A 1 88 ? -21.373 4.198 14.490 1.00 80.56 88 THR A CA 1
ATOM 756 C C . THR A 1 88 ? -21.326 4.037 16.002 1.00 80.56 88 THR A C 1
ATOM 758 O O . THR A 1 88 ? -20.485 3.300 16.508 1.00 80.56 88 THR A O 1
ATOM 761 N N . VAL A 1 89 ? -22.198 4.758 16.692 1.00 81.12 89 VAL A N 1
ATOM 762 C CA . VAL A 1 89 ? -22.400 4.689 18.143 1.00 81.12 89 VAL A CA 1
ATOM 763 C C . VAL A 1 89 ? -23.844 4.277 18.392 1.00 81.12 89 VAL A C 1
ATOM 765 O O . VAL A 1 89 ? -24.714 4.585 17.570 1.00 81.12 89 VAL A O 1
ATOM 768 N N . SER A 1 90 ? -24.097 3.547 19.477 1.00 82.38 90 SER A N 1
ATOM 769 C CA . SER A 1 90 ? -25.476 3.221 19.857 1.00 82.38 90 SER A CA 1
ATOM 770 C C . SER A 1 90 ? -26.107 4.405 20.584 1.00 82.38 90 SER A C 1
ATOM 772 O O . SER A 1 90 ? -25.427 5.118 21.320 1.00 82.38 90 SER A O 1
ATOM 774 N N . LEU A 1 91 ? -27.417 4.600 20.425 1.00 84.56 91 LEU A N 1
ATOM 775 C CA . LEU A 1 91 ? -28.150 5.536 21.283 1.00 84.56 91 LEU A CA 1
ATOM 776 C C . LEU A 1 91 ? -28.180 5.051 22.739 1.00 84.56 91 LEU A C 1
ATOM 778 O O . LEU A 1 91 ? -28.178 5.872 23.649 1.00 84.56 91 LEU A O 1
ATOM 782 N N . ASP A 1 92 ? -28.100 3.737 22.947 1.00 85.50 92 ASP A N 1
ATOM 783 C CA . ASP A 1 92 ? -28.014 3.109 24.269 1.00 85.50 92 ASP A CA 1
ATOM 784 C C . ASP A 1 92 ? -26.572 3.053 24.811 1.00 85.50 92 ASP A C 1
ATOM 786 O O . ASP A 1 92 ? -26.297 2.391 25.810 1.00 85.50 92 ASP A O 1
ATOM 790 N N . GLU A 1 93 ? -25.610 3.684 24.129 1.00 86.31 93 GLU A N 1
ATOM 791 C CA . GLU A 1 93 ? -24.223 3.741 24.588 1.00 86.31 93 GLU A CA 1
ATOM 792 C C . GLU A 1 93 ? -24.068 4.829 25.656 1.00 86.31 93 GLU A C 1
ATOM 794 O O . GLU A 1 93 ? -24.442 5.986 25.444 1.00 86.31 93 GLU A O 1
ATOM 799 N N . ALA A 1 94 ? -23.503 4.455 26.808 1.00 88.25 94 ALA A N 1
ATOM 800 C CA . ALA A 1 94 ? -23.218 5.391 27.887 1.00 88.25 94 ALA A CA 1
ATOM 801 C C . ALA A 1 94 ? -22.130 6.387 27.467 1.00 88.25 94 ALA A C 1
ATOM 803 O O . ALA A 1 94 ? -21.061 6.006 26.980 1.00 88.25 94 ALA A O 1
ATOM 804 N N . ILE A 1 95 ? -22.378 7.672 27.699 1.00 85.31 95 ILE A N 1
ATOM 805 C CA . ILE A 1 95 ? -21.426 8.728 27.384 1.00 85.31 95 ILE A CA 1
ATOM 806 C C . ILE A 1 95 ? -20.273 8.668 28.405 1.00 85.31 95 ILE A C 1
ATOM 808 O O . ILE A 1 95 ? -20.505 8.738 29.618 1.00 85.31 95 ILE A O 1
ATOM 812 N N . PRO A 1 96 ? -19.006 8.574 27.958 1.00 84.56 96 PRO A N 1
ATOM 813 C CA . PRO A 1 96 ? -17.868 8.525 28.868 1.00 84.56 96 PRO A CA 1
ATOM 814 C C . PRO A 1 96 ? -17.838 9.725 29.821 1.00 84.56 96 PRO A C 1
ATOM 816 O O . PRO A 1 96 ? -18.023 10.864 29.399 1.00 84.56 96 PRO A O 1
ATOM 819 N N . ASN A 1 97 ? -17.528 9.473 31.096 1.00 84.12 97 ASN A N 1
ATOM 820 C CA . ASN A 1 97 ? -17.451 10.489 32.158 1.00 84.12 97 ASN A CA 1
ATOM 821 C C . ASN A 1 97 ? -18.767 11.228 32.454 1.00 84.12 97 ASN A C 1
ATOM 823 O O . ASN A 1 97 ? -18.744 12.321 33.017 1.00 84.12 97 ASN A O 1
ATOM 827 N N . THR A 1 98 ? -19.907 10.637 32.109 1.00 81.75 98 THR A N 1
ATOM 828 C CA . THR A 1 98 ? -21.209 11.051 32.641 1.00 81.75 98 THR A CA 1
ATOM 829 C C . THR A 1 98 ? -21.777 9.936 33.509 1.00 81.75 98 THR A C 1
ATOM 831 O O . THR A 1 98 ? -21.423 8.772 33.323 1.00 81.75 98 THR A O 1
ATOM 834 N N . GLU A 1 99 ? -22.608 10.286 34.491 1.00 84.56 99 GLU A N 1
ATOM 835 C CA . GLU A 1 99 ? -23.212 9.365 35.467 1.00 84.56 99 GLU A CA 1
ATOM 836 C C . GLU A 1 99 ? -24.248 8.420 34.821 1.00 84.56 99 GLU A C 1
ATOM 838 O O . GLU A 1 99 ? -25.422 8.423 35.169 1.00 84.56 99 GLU A O 1
ATOM 843 N N . GLY A 1 100 ? -23.827 7.620 33.840 1.00 83.81 100 GLY A N 1
ATOM 844 C CA . GLY A 1 100 ? -24.687 6.675 33.131 1.00 83.81 100 GLY A CA 1
ATOM 845 C C . GLY A 1 100 ? -25.618 7.297 32.088 1.00 83.81 100 GLY A C 1
ATOM 846 O O . GLY A 1 100 ? -26.466 6.573 31.579 1.00 83.81 100 GLY A O 1
ATOM 847 N N . LEU A 1 101 ? -25.464 8.585 31.747 1.00 88.81 101 LEU A N 1
ATOM 848 C CA . LEU A 1 101 ? -26.241 9.210 30.670 1.00 88.81 101 LEU A CA 1
ATOM 849 C C . LEU A 1 101 ? -25.978 8.492 29.347 1.00 88.81 101 LEU A C 1
ATOM 851 O O . LEU A 1 101 ? -24.826 8.323 28.937 1.00 88.81 101 LEU A O 1
ATOM 855 N N . LEU A 1 102 ? -27.050 8.095 28.673 1.00 89.38 102 LEU A N 1
ATOM 856 C CA . LEU A 1 102 ? -26.992 7.479 27.358 1.00 89.38 102 LEU A CA 1
ATOM 857 C C . LEU A 1 102 ? -26.982 8.562 26.281 1.00 89.38 102 LEU A C 1
ATOM 859 O O . LEU A 1 102 ? -27.483 9.673 26.470 1.00 89.38 102 LEU A O 1
ATOM 863 N N . LEU A 1 103 ? -26.437 8.243 25.110 1.00 85.25 103 LEU A N 1
ATOM 864 C CA . LEU A 1 103 ? -26.459 9.176 23.985 1.00 85.25 103 LEU A CA 1
ATOM 865 C C . LEU A 1 103 ? -27.897 9.556 23.585 1.00 85.25 103 LEU A C 1
ATOM 867 O O . LEU A 1 103 ? -28.150 10.709 23.230 1.00 85.25 103 LEU A O 1
ATOM 871 N N . GLY A 1 104 ? -28.841 8.622 23.722 1.00 83.81 104 GLY A N 1
ATOM 872 C CA . GLY A 1 104 ? -30.274 8.845 23.539 1.00 83.81 104 GLY A CA 1
ATOM 873 C C . GLY A 1 104 ? -30.869 9.901 24.476 1.00 83.81 104 GLY A C 1
ATOM 874 O O . GLY A 1 104 ? -31.718 10.676 24.041 1.00 83.81 104 GLY A O 1
ATOM 875 N N . ASP A 1 105 ? -30.372 10.012 25.711 1.00 85.31 105 ASP A N 1
ATOM 876 C CA . ASP A 1 105 ? -30.888 10.961 26.712 1.00 85.31 105 ASP A CA 1
ATOM 877 C C . ASP A 1 105 ? -30.558 12.421 26.364 1.00 85.31 105 ASP A C 1
ATOM 879 O O . ASP A 1 105 ? -31.191 13.354 26.853 1.00 85.31 105 ASP A O 1
ATOM 883 N N . THR A 1 106 ? -29.562 12.644 25.500 1.00 84.62 106 THR A N 1
ATOM 884 C CA . THR A 1 106 ? -29.152 13.992 25.069 1.00 84.62 106 THR A CA 1
ATOM 885 C C . THR A 1 106 ? -30.021 14.570 23.952 1.00 84.62 106 THR A C 1
ATOM 887 O O . THR A 1 106 ? -29.831 15.716 23.531 1.00 84.62 106 THR A O 1
ATOM 890 N N . ILE A 1 107 ? -30.978 13.790 23.452 1.00 82.62 107 ILE A N 1
ATOM 891 C CA . ILE A 1 107 ? -31.827 14.175 22.332 1.00 82.62 107 ILE A CA 1
ATOM 892 C C . ILE A 1 107 ? -32.933 15.087 22.846 1.00 82.62 107 ILE A C 1
ATOM 894 O O . ILE A 1 107 ? -33.749 14.717 23.683 1.00 82.62 107 ILE A O 1
ATOM 898 N N . THR A 1 108 ? -32.969 16.308 22.324 1.00 82.38 108 THR A N 1
ATOM 899 C CA . THR A 1 108 ? -33.984 17.289 22.705 1.00 82.38 108 THR A CA 1
ATOM 900 C C . THR A 1 108 ? -35.362 16.914 22.163 1.00 82.38 108 THR A C 1
ATOM 902 O O . THR A 1 108 ? -35.480 16.308 21.097 1.00 82.38 108 THR A O 1
ATOM 905 N N . GLU A 1 109 ? -36.416 17.356 22.853 1.00 80.69 109 GLU A N 1
ATOM 906 C CA . GLU A 1 109 ? -37.818 17.096 22.482 1.00 80.69 109 GLU A CA 1
ATOM 907 C C . GLU A 1 109 ? -38.122 17.434 21.011 1.00 80.69 109 GLU A C 1
ATOM 909 O O . GLU A 1 109 ? -38.767 16.661 20.303 1.00 80.69 109 GLU A O 1
ATOM 914 N N . ASN A 1 110 ? -37.561 18.540 20.507 1.00 82.88 110 ASN A N 1
ATOM 915 C CA . ASN A 1 110 ? -37.727 18.994 19.121 1.00 82.88 110 ASN A CA 1
ATOM 916 C C . ASN A 1 110 ? -37.169 18.018 18.065 1.00 82.88 110 ASN A C 1
ATOM 918 O O . ASN A 1 110 ? -37.522 18.121 16.891 1.00 82.88 110 ASN A O 1
ATOM 922 N N . ASN A 1 111 ? -36.294 17.090 18.462 1.00 81.94 111 ASN A N 1
ATOM 923 C CA . ASN A 1 111 ? -35.604 16.155 17.574 1.00 81.94 111 ASN A CA 1
ATOM 924 C C . ASN A 1 111 ? -36.109 14.705 17.692 1.00 81.94 111 ASN A C 1
ATOM 926 O O . ASN A 1 111 ? -35.637 13.841 16.952 1.00 81.94 111 ASN A O 1
ATOM 930 N N . LEU A 1 112 ? -37.098 14.428 18.551 1.00 79.50 112 LEU A N 1
ATOM 931 C CA . LEU A 1 112 ? -37.651 13.079 18.754 1.00 79.50 112 LEU A CA 1
ATOM 932 C C . LEU A 1 112 ? -38.275 12.478 17.481 1.00 79.50 112 LEU A C 1
ATOM 934 O O . LEU A 1 112 ? -38.246 11.266 17.287 1.00 79.50 112 LEU A O 1
ATOM 938 N N . ASN A 1 113 ? -38.763 13.320 16.564 1.00 80.19 113 ASN A N 1
ATOM 939 C CA . ASN A 1 113 ? -39.368 12.893 15.295 1.00 80.19 113 ASN A CA 1
ATOM 940 C C . ASN A 1 113 ? -38.396 12.161 14.349 1.00 80.19 113 ASN A C 1
ATOM 942 O O . ASN A 1 113 ? -38.835 11.533 13.389 1.00 80.19 113 ASN A O 1
ATOM 946 N N . TYR A 1 114 ? -37.084 12.235 14.594 1.00 75.69 114 TYR A N 1
ATOM 947 C CA . TYR A 1 114 ? -36.065 11.547 13.796 1.00 75.69 114 TYR A CA 1
ATOM 948 C C . TYR A 1 114 ? -35.734 10.137 14.314 1.00 75.69 114 TYR A C 1
ATOM 950 O O . TYR A 1 114 ? -34.854 9.478 13.760 1.00 75.69 114 TYR A O 1
ATOM 958 N N . ILE A 1 115 ? -36.432 9.659 15.353 1.00 73.94 115 ILE A N 1
ATOM 959 C CA . ILE A 1 115 ? -36.185 8.360 15.990 1.00 73.94 115 ILE A CA 1
ATOM 960 C C . ILE A 1 115 ? -37.482 7.540 15.995 1.00 73.94 115 ILE A C 1
ATOM 962 O O . ILE A 1 115 ? -38.213 7.526 16.988 1.00 73.94 115 ILE A O 1
ATOM 966 N N . PRO A 1 116 ? -37.786 6.829 14.897 1.00 64.25 116 PRO A N 1
ATOM 967 C CA . PRO A 1 116 ? -39.061 6.127 14.743 1.00 64.25 116 PRO A CA 1
ATOM 968 C C . PRO A 1 116 ? -39.284 5.013 15.783 1.00 64.25 116 PRO A C 1
ATOM 970 O O . PRO A 1 116 ? -40.422 4.659 16.060 1.00 64.25 116 PRO A O 1
ATOM 973 N N . TYR A 1 117 ? -38.221 4.499 16.410 1.00 62.53 117 TYR A N 1
ATOM 974 C CA . TYR A 1 117 ? -38.293 3.376 17.353 1.00 62.53 117 TYR A CA 1
ATOM 975 C C . TYR A 1 117 ? -38.674 3.766 18.794 1.00 62.53 117 TYR A C 1
ATOM 977 O O . TYR A 1 117 ? -39.049 2.893 19.569 1.00 62.53 117 TYR A O 1
ATOM 985 N N . ILE A 1 118 ? -38.612 5.051 19.177 1.00 57.44 118 ILE A N 1
ATOM 986 C CA . ILE A 1 118 ? -39.009 5.482 20.537 1.00 57.44 118 ILE A CA 1
ATOM 987 C C . ILE A 1 118 ? -40.540 5.562 20.665 1.00 57.44 118 ILE A C 1
ATOM 989 O O . ILE A 1 118 ? -41.092 5.291 21.730 1.00 57.44 118 ILE A O 1
ATOM 993 N N . GLN A 1 119 ? -41.249 5.875 19.575 1.00 51.97 119 GLN A N 1
ATOM 994 C CA . GLN A 1 119 ? -42.709 6.035 19.593 1.00 51.97 119 GLN A CA 1
ATOM 995 C C . GLN A 1 119 ? -43.467 4.718 19.839 1.00 51.97 119 GLN A C 1
ATOM 997 O O . GLN A 1 119 ? -44.580 4.748 20.357 1.00 51.97 119 GLN A O 1
ATOM 1002 N N . GLU A 1 120 ? -42.869 3.560 19.547 1.00 53.12 120 GLU A N 1
ATOM 1003 C CA . GLU A 1 120 ? -43.519 2.254 19.736 1.00 53.12 120 GLU A CA 1
ATOM 1004 C C . GLU A 1 120 ? -43.551 1.787 21.206 1.00 53.12 120 GLU A C 1
ATOM 1006 O O . GLU A 1 120 ? -44.396 0.970 21.572 1.00 53.12 120 GLU A O 1
ATOM 1011 N N . ALA A 1 121 ? -42.679 2.318 22.074 1.00 48.78 121 ALA A N 1
ATOM 1012 C CA . ALA A 1 121 ? -42.586 1.899 23.478 1.00 48.78 121 ALA A CA 1
ATOM 1013 C C . ALA A 1 121 ? -43.642 2.543 24.399 1.00 48.78 121 ALA A C 1
ATOM 1015 O O . ALA A 1 121 ? -43.846 2.072 25.515 1.00 48.78 121 ALA A O 1
ATOM 1016 N N . VAL A 1 122 ? -44.329 3.597 23.943 1.00 48.88 122 VAL A N 1
ATOM 1017 C CA . VAL A 1 122 ? -45.268 4.386 24.768 1.00 48.88 122 VAL A CA 1
ATOM 1018 C C . VAL A 1 122 ? -46.724 3.900 24.640 1.00 48.88 122 VAL A C 1
ATOM 1020 O O . VAL A 1 122 ? -47.595 4.346 25.378 1.00 48.88 122 VAL A O 1
ATOM 1023 N N . GLN A 1 123 ? -47.014 2.944 23.747 1.00 37.50 123 GLN A N 1
ATOM 1024 C CA . GLN A 1 123 ? -48.386 2.498 23.456 1.00 37.50 123 GLN A CA 1
ATOM 1025 C C . GLN A 1 123 ? -48.817 1.193 24.166 1.00 37.50 123 GLN A C 1
ATOM 1027 O O . GLN A 1 123 ? -49.757 0.543 23.705 1.00 37.50 123 GLN A O 1
ATOM 1032 N N . LYS A 1 124 ? -48.170 0.789 25.267 1.00 37.44 124 LYS A N 1
ATOM 1033 C CA . LYS A 1 124 ? -48.606 -0.357 26.089 1.00 37.44 124 LYS A CA 1
ATOM 1034 C C . LYS A 1 124 ? -49.069 0.051 27.477 1.00 37.44 124 LYS A C 1
ATOM 1036 O O . LYS A 1 124 ? -48.340 0.828 28.126 1.00 37.44 124 LYS A O 1
#

Foldseek 3Di:
DDDDQDDDDPVLVVVCVVCVVLLVVLCVVVVHDCVPQVVLLSVQLSVLSVVCVVDVVCVVDDSSVSSSVSSVVSVVVVVVVVVPDDDDDDQCDADPPDPRDGVVNPDDPVRCVVPPVVVVVVPD